Protein AF-A0A1I4AVE4-F1 (afdb_monomer_lite)

pLDDT: mean 78.37, std 16.51, range [43.34, 95.31]

Organism: Halobacillus dabanensis (NCBI:txid240302)

Sequence (91 aa):
MGVGYAMILPYHFDRERVSMKKLNCFRCKHFRTTWNPAFPRACNAYGFKTKEMPSALVLKSTGTECLQFAEKNHEKPKKRTVTPNNIDYRL

Foldseek 3Di:
DDDDPPPDPVDPPVPDDQDPDDDDCVQFPQWDQDPDPQFRIDGNVVGDTHPDDPQVVCCVVVVGGDPNGDGDPPPPPPPPPPDPPDPDPDD

Secondary structure (DSSP, 8-state):
------------------------GGGBSSEEE-S-TT--EEETTTTEEESS-HHHHHHHHHSS--TT--B--------------------

Radius of gyration: 25.99 Å; chains: 1; bounding box: 64×87×45 Å

Structure (mmCIF, N/CA/C/O backbone):
data_AF-A0A1I4AVE4-F1
#
_entry.id   AF-A0A1I4AVE4-F1
#
loop_
_atom_site.group_PDB
_atom_site.id
_atom_site.type_symbol
_atom_site.label_atom_id
_atom_site.label_alt_id
_atom_site.label_comp_id
_atom_site.label_asym_id
_atom_site.label_entity_id
_atom_site.label_seq_id
_atom_site.pdbx_PDB_ins_code
_atom_site.Cartn_x
_atom_site.Cartn_y
_atom_site.Cartn_z
_atom_site.occupancy
_atom_site.B_iso_or_equiv
_atom_site.auth_seq_id
_atom_site.auth_comp_id
_atom_site.auth_asym_id
_atom_site.auth_atom_id
_atom_site.pdbx_PDB_model_num
ATOM 1 N N . MET A 1 1 ? -43.210 35.487 8.086 1.00 45.75 1 MET A N 1
ATOM 2 C CA . MET A 1 1 ? -43.055 35.225 6.637 1.00 45.75 1 MET A CA 1
ATOM 3 C C . MET A 1 1 ? -41.555 35.257 6.346 1.00 45.75 1 MET A C 1
ATOM 5 O O . MET A 1 1 ? -40.958 36.283 6.619 1.00 45.75 1 MET A O 1
ATOM 9 N N . GLY A 1 2 ? -40.869 34.117 6.192 1.00 50.94 2 GLY A N 1
ATOM 10 C CA . GLY A 1 2 ? -40.590 33.477 4.891 1.00 50.94 2 GLY A CA 1
ATOM 11 C C . GLY A 1 2 ? -39.497 34.265 4.150 1.00 50.94 2 GLY A C 1
ATOM 12 O O . GLY A 1 2 ? -39.709 35.434 3.882 1.00 50.94 2 GLY A O 1
ATOM 13 N N . VAL A 1 3 ? -38.308 33.773 3.810 1.00 46.59 3 VAL A N 1
ATOM 14 C CA . VAL A 1 3 ? -37.735 32.429 3.640 1.00 46.59 3 VAL A CA 1
ATOM 15 C C . VAL A 1 3 ? -36.213 32.591 3.872 1.00 46.59 3 VAL A C 1
ATOM 17 O O . VAL A 1 3 ? -35.631 33.591 3.478 1.00 46.59 3 VAL A O 1
ATOM 20 N N . GLY A 1 4 ? -35.507 31.738 4.610 1.00 53.94 4 GLY A N 1
ATOM 21 C CA . GLY A 1 4 ? -35.350 30.327 4.283 1.00 53.94 4 GLY A CA 1
ATOM 22 C C . GLY A 1 4 ? -34.323 30.086 3.166 1.00 53.94 4 GLY A C 1
ATOM 23 O O . GLY A 1 4 ? -34.489 29.129 2.423 1.00 53.94 4 GLY A O 1
ATOM 24 N N . TYR A 1 5 ? -33.296 30.932 2.998 1.00 57.78 5 TYR A N 1
ATOM 25 C CA . TYR A 1 5 ? -32.203 30.675 2.046 1.00 57.78 5 TYR A CA 1
ATOM 26 C C . TYR A 1 5 ? -31.217 29.635 2.611 1.00 57.78 5 TYR A C 1
ATOM 28 O O . TYR A 1 5 ? -30.073 29.924 2.952 1.00 57.78 5 TYR A O 1
ATOM 36 N N . ALA A 1 6 ? -31.688 28.393 2.723 1.00 56.47 6 ALA A N 1
ATOM 37 C CA . ALA A 1 6 ? -30.834 27.221 2.826 1.00 56.47 6 ALA A CA 1
ATOM 38 C C . ALA A 1 6 ? -30.204 26.976 1.446 1.00 56.47 6 ALA A C 1
ATOM 40 O O . ALA A 1 6 ? -30.705 26.188 0.644 1.00 56.47 6 ALA A O 1
ATOM 41 N N . MET A 1 7 ? -29.123 27.696 1.136 1.00 50.91 7 MET A N 1
ATOM 42 C CA . MET A 1 7 ? -28.263 27.348 0.007 1.00 50.91 7 MET A CA 1
ATOM 43 C C . MET A 1 7 ? -27.520 26.058 0.346 1.00 50.91 7 MET A C 1
ATOM 45 O O . MET A 1 7 ? -26.487 26.052 1.005 1.00 50.91 7 MET A O 1
ATOM 49 N N . ILE A 1 8 ? -28.151 24.962 -0.064 1.00 54.50 8 ILE A N 1
ATOM 50 C CA . ILE A 1 8 ? -27.576 23.748 -0.641 1.00 54.50 8 ILE A CA 1
ATOM 51 C C . ILE A 1 8 ? -26.045 23.850 -0.777 1.00 54.50 8 ILE A C 1
ATOM 53 O O . ILE A 1 8 ? -25.527 24.372 -1.762 1.00 54.50 8 ILE A O 1
ATOM 57 N N . LEU A 1 9 ? -25.319 23.322 0.209 1.00 43.34 9 LEU A N 1
ATOM 58 C CA . LEU A 1 9 ? -23.946 22.867 0.014 1.00 43.34 9 LEU A CA 1
ATOM 59 C C . LEU A 1 9 ? -24.033 21.390 -0.399 1.00 43.34 9 LEU A C 1
ATOM 61 O O . LEU A 1 9 ? -24.323 20.555 0.456 1.00 43.34 9 LEU A O 1
ATOM 65 N N . PRO A 1 10 ? -23.786 21.024 -1.672 1.00 53.47 10 PRO A N 1
ATOM 66 C CA . PRO A 1 10 ? -23.785 19.623 -2.102 1.00 53.47 10 PRO A CA 1
ATOM 67 C C . PRO A 1 10 ? -22.541 18.841 -1.644 1.00 53.47 10 PRO A C 1
ATOM 69 O O . PRO A 1 10 ? -22.320 17.723 -2.092 1.00 53.47 10 PRO A O 1
ATOM 72 N N . TYR A 1 11 ? -21.721 19.394 -0.750 1.00 53.41 11 TYR A N 1
ATOM 73 C CA . TYR A 1 11 ? -20.511 18.744 -0.260 1.00 53.41 11 TYR A CA 1
ATOM 74 C C . TYR A 1 11 ? -20.560 18.628 1.259 1.00 53.41 11 TYR A C 1
ATOM 76 O O . TYR A 1 11 ? -19.912 19.381 1.985 1.00 53.41 11 TYR A O 1
ATOM 84 N N . HIS A 1 12 ? -21.305 17.631 1.740 1.00 54.12 12 HIS A N 1
ATOM 85 C CA . HIS A 1 12 ? -21.009 17.008 3.027 1.00 54.12 12 HIS A CA 1
ATOM 86 C C . HIS A 1 12 ? -19.695 16.231 2.851 1.00 54.12 12 HIS A C 1
ATOM 88 O O . HIS A 1 12 ? -19.665 15.028 2.614 1.00 54.12 12 HIS A O 1
ATOM 94 N N . PHE A 1 13 ? -18.589 16.972 2.807 1.00 45.38 13 PHE A N 1
ATOM 95 C CA . PHE A 1 13 ? -17.247 16.419 2.768 1.00 45.38 13 PHE A CA 1
ATOM 96 C C . PHE A 1 13 ? -16.917 16.039 4.207 1.00 45.38 13 PHE A C 1
ATOM 98 O O . PHE A 1 13 ? -16.414 16.870 4.966 1.00 45.38 13 PHE A O 1
ATOM 105 N N . ASP A 1 14 ? -17.300 14.818 4.593 1.00 52.06 14 ASP A N 1
ATOM 106 C CA . ASP A 1 14 ? -16.915 14.185 5.851 1.00 52.06 14 ASP A CA 1
ATOM 107 C C . ASP A 1 14 ? -15.394 14.269 5.983 1.00 52.06 14 ASP A C 1
ATOM 109 O O . ASP A 1 14 ? -14.620 13.498 5.413 1.00 52.06 14 ASP A O 1
ATOM 113 N N . ARG A 1 15 ? -14.952 15.315 6.687 1.00 59.66 15 ARG A N 1
ATOM 114 C CA . ARG A 1 15 ? -13.553 15.603 6.981 1.00 59.66 15 ARG A CA 1
ATOM 115 C C . ARG A 1 15 ? -13.147 14.693 8.123 1.00 59.66 15 ARG A C 1
ATOM 117 O O . ARG A 1 15 ? -12.912 15.117 9.255 1.00 59.66 15 ARG A O 1
ATOM 124 N N . GLU A 1 16 ? -13.115 13.413 7.802 1.00 58.31 16 GLU A N 1
ATOM 125 C CA . GLU A 1 16 ? -12.749 12.368 8.722 1.00 58.31 16 GLU A CA 1
ATOM 126 C C . GLU A 1 16 ? -11.245 12.456 8.968 1.00 58.31 16 GLU A C 1
ATOM 128 O O . GLU A 1 16 ? -10.415 12.573 8.064 1.00 58.31 16 GLU A O 1
ATOM 133 N N . ARG A 1 17 ? -10.919 12.533 10.252 1.00 60.56 17 ARG A N 1
ATOM 134 C CA . ARG A 1 17 ? -9.614 12.850 10.820 1.00 60.56 17 ARG A CA 1
ATOM 135 C C . ARG A 1 17 ? -8.554 11.859 10.306 1.00 60.56 17 ARG A C 1
ATOM 137 O O . ARG A 1 17 ? -8.362 10.806 10.908 1.00 60.56 17 ARG A O 1
ATOM 144 N N . VAL A 1 18 ? -7.855 12.202 9.217 1.00 56.31 18 VAL A N 1
ATOM 145 C CA . VAL A 1 18 ? -6.712 11.435 8.688 1.00 56.31 18 VAL A CA 1
ATOM 146 C C . VAL A 1 18 ? -5.647 11.383 9.781 1.00 56.31 18 VAL A C 1
ATOM 148 O O . VAL A 1 18 ? -4.992 12.378 10.093 1.00 56.31 18 VAL A O 1
ATOM 151 N N . SER A 1 19 ? -5.539 10.227 10.435 1.00 58.44 19 SER A N 1
ATOM 152 C CA . SER 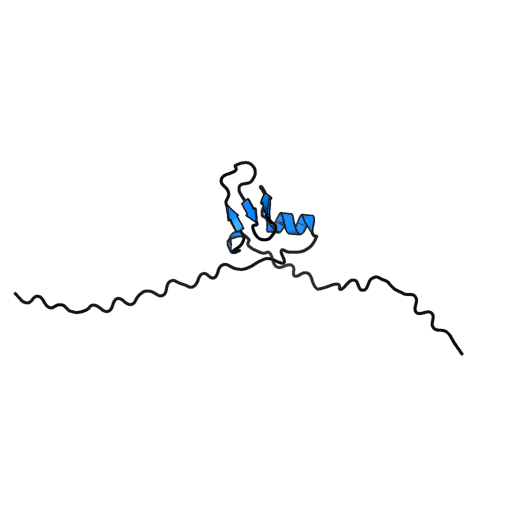A 1 19 ? -4.472 9.936 11.386 1.00 58.44 19 SER A CA 1
ATOM 153 C C . SER A 1 19 ? -3.137 10.150 10.668 1.00 58.44 19 SER A C 1
ATOM 155 O O . SER A 1 19 ? -2.998 9.738 9.527 1.00 58.44 19 SER A O 1
ATOM 157 N N . MET A 1 20 ? -2.178 10.841 11.287 1.00 59.50 20 MET A N 1
ATOM 158 C CA . MET A 1 20 ? -0.799 10.936 10.788 1.00 59.50 20 MET A CA 1
ATOM 159 C C . MET A 1 20 ? 0.050 9.867 11.476 1.00 59.50 20 MET A C 1
ATOM 161 O O . MET A 1 20 ? 0.996 10.176 12.207 1.00 59.50 20 MET A O 1
ATOM 165 N N . LYS A 1 21 ? -0.338 8.597 11.352 1.00 67.75 21 LYS A N 1
ATOM 166 C CA . LYS A 1 21 ? 0.325 7.503 12.050 1.00 67.75 21 LYS A CA 1
ATOM 167 C C . LYS A 1 21 ? 1.168 6.713 11.065 1.00 67.75 21 LYS A C 1
ATOM 169 O O . LYS A 1 21 ? 0.717 5.731 10.498 1.00 67.75 21 LYS A O 1
ATOM 174 N N . LYS A 1 22 ? 2.448 7.079 10.955 1.00 74.50 22 LYS A N 1
ATOM 175 C CA . LYS A 1 22 ? 3.434 6.436 10.069 1.00 74.50 22 LYS A CA 1
ATOM 176 C C . LYS A 1 22 ? 3.348 4.896 10.109 1.00 74.50 22 LYS A C 1
ATOM 178 O O . LYS A 1 22 ? 3.856 4.249 11.026 1.00 74.50 22 LYS A O 1
ATOM 183 N N . LEU A 1 23 ? 2.712 4.311 9.092 1.00 86.00 23 LEU A N 1
ATOM 184 C CA . LEU A 1 23 ? 2.470 2.870 8.992 1.00 86.00 23 LEU A CA 1
ATOM 185 C C . LEU A 1 23 ? 3.697 2.127 8.447 1.00 86.00 23 LEU A C 1
ATOM 187 O O . LEU A 1 23 ? 4.283 2.500 7.428 1.00 86.00 23 LEU A O 1
AT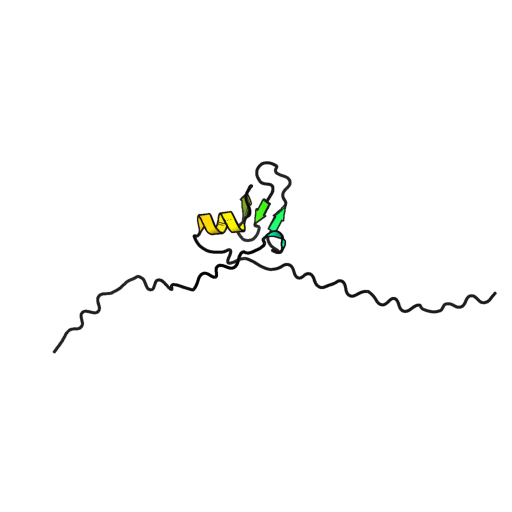OM 191 N N . ASN A 1 24 ? 4.043 1.006 9.082 1.00 89.75 24 ASN A N 1
ATOM 192 C CA . ASN A 1 24 ? 5.166 0.159 8.680 1.00 89.75 24 ASN A CA 1
ATOM 193 C C . ASN A 1 24 ? 4.699 -0.975 7.758 1.00 89.75 24 ASN A C 1
ATOM 195 O O . ASN A 1 24 ? 4.299 -2.031 8.248 1.00 89.75 24 ASN A O 1
ATOM 199 N N . CYS A 1 25 ? 4.796 -0.825 6.427 1.00 90.56 25 CYS A N 1
ATOM 200 C CA . CYS A 1 25 ? 4.336 -1.880 5.503 1.00 90.56 25 CYS A CA 1
ATOM 201 C C . CYS A 1 25 ? 5.028 -3.233 5.716 1.00 90.56 25 CYS A C 1
ATOM 203 O O . CYS A 1 25 ? 4.426 -4.257 5.425 1.00 90.56 25 CYS A O 1
ATOM 205 N N . PHE A 1 26 ? 6.238 -3.275 6.281 1.00 90.44 26 PHE A N 1
ATOM 206 C CA . PHE A 1 26 ? 6.909 -4.536 6.620 1.00 90.44 26 PHE A CA 1
ATOM 207 C C . PHE A 1 26 ? 6.132 -5.391 7.623 1.00 90.44 26 PHE A C 1
ATOM 209 O O . PHE A 1 26 ? 6.264 -6.614 7.606 1.00 90.44 26 PHE A O 1
ATOM 216 N N . ARG A 1 27 ? 5.304 -4.769 8.469 1.00 90.88 27 ARG A N 1
ATOM 217 C CA . ARG A 1 27 ? 4.403 -5.450 9.406 1.00 90.88 27 ARG A CA 1
ATOM 218 C C . ARG A 1 27 ? 3.026 -5.709 8.801 1.00 90.88 27 ARG A C 1
ATOM 220 O O . ARG A 1 27 ? 2.222 -6.358 9.446 1.00 90.88 27 ARG A O 1
ATOM 227 N N . CYS A 1 28 ? 2.747 -5.264 7.578 1.00 92.62 28 CYS A N 1
ATOM 228 C CA . CYS A 1 28 ? 1.461 -5.491 6.927 1.00 92.62 28 CYS A CA 1
ATOM 229 C C . CYS A 1 28 ? 1.353 -6.923 6.372 1.00 92.62 28 CYS A C 1
ATOM 231 O O . CYS A 1 28 ? 2.321 -7.457 5.825 1.00 92.62 28 CYS A O 1
ATOM 233 N N . LYS A 1 29 ? 0.168 -7.533 6.471 1.00 93.00 29 LYS A N 1
ATOM 234 C CA . LYS A 1 29 ? -0.177 -8.841 5.888 1.00 93.00 29 LYS A CA 1
ATOM 235 C C . LYS A 1 29 ? -0.208 -8.807 4.359 1.00 93.00 29 LYS A C 1
ATOM 237 O O . LYS A 1 29 ? 0.124 -9.795 3.715 1.00 93.00 29 LYS A O 1
ATOM 242 N N . HIS A 1 30 ? -0.574 -7.667 3.774 1.00 94.31 30 HIS A N 1
ATOM 243 C CA . HIS A 1 30 ? -0.704 -7.504 2.322 1.00 94.31 30 HIS A CA 1
ATOM 244 C C . HIS A 1 30 ? 0.607 -7.142 1.619 1.00 94.31 30 HIS A C 1
ATOM 246 O O . HIS A 1 30 ? 0.666 -7.145 0.388 1.00 94.31 30 HIS A O 1
ATOM 252 N N . PHE A 1 31 ? 1.653 -6.816 2.379 1.00 94.81 31 PHE A N 1
ATOM 253 C CA . PHE A 1 31 ? 2.961 -6.502 1.825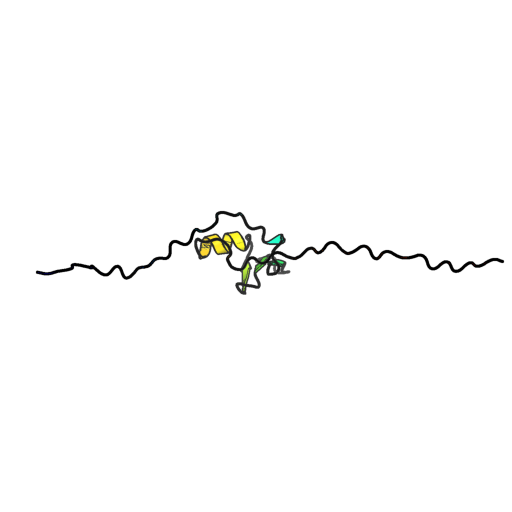 1.00 94.81 31 PHE A CA 1
ATOM 254 C C . PHE A 1 31 ? 3.651 -7.774 1.337 1.00 94.81 31 PHE A C 1
ATOM 256 O O . PHE A 1 31 ? 3.811 -8.735 2.092 1.00 94.81 31 PHE A O 1
ATOM 263 N N . ARG A 1 32 ? 4.093 -7.761 0.079 1.00 94.06 32 ARG A N 1
ATOM 264 C CA . ARG A 1 32 ? 4.877 -8.842 -0.518 1.00 94.06 32 ARG A CA 1
ATOM 265 C C . ARG A 1 32 ? 6.130 -8.277 -1.170 1.00 94.06 32 ARG A C 1
ATOM 267 O O . ARG A 1 32 ? 6.073 -7.268 -1.870 1.00 94.06 32 ARG A O 1
ATOM 274 N N . THR A 1 33 ? 7.251 -8.954 -0.963 1.00 94.00 33 THR A N 1
ATOM 275 C CA . THR A 1 33 ? 8.465 -8.731 -1.751 1.00 94.00 33 THR A CA 1
ATOM 276 C C . THR A 1 33 ? 8.321 -9.487 -3.066 1.00 94.00 33 THR A C 1
ATOM 278 O O . THR A 1 33 ? 7.818 -10.610 -3.074 1.00 94.00 33 THR A O 1
ATOM 281 N N . THR A 1 34 ? 8.718 -8.873 -4.175 1.00 94.44 34 THR A N 1
ATOM 282 C CA . THR A 1 34 ? 8.705 -9.517 -5.492 1.00 94.44 34 THR A CA 1
ATOM 283 C C . THR A 1 34 ? 10.117 -9.676 -6.032 1.00 94.44 34 THR A C 1
ATOM 285 O O . THR A 1 34 ? 11.042 -8.990 -5.604 1.00 94.44 34 THR A O 1
ATOM 288 N N . TRP A 1 35 ? 10.265 -10.577 -6.997 1.00 93.44 35 TRP A N 1
ATOM 289 C CA . TRP A 1 35 ? 11.536 -10.877 -7.658 1.00 93.44 35 TRP A CA 1
ATOM 290 C C . TRP A 1 35 ? 11.862 -9.899 -8.796 1.00 93.44 35 TRP A C 1
ATOM 292 O O . TRP A 1 35 ? 12.938 -9.975 -9.376 1.00 93.44 35 TRP A O 1
ATOM 302 N N . ASN A 1 36 ? 10.937 -8.998 -9.152 1.00 94.00 36 ASN A N 1
ATOM 303 C CA . ASN A 1 36 ? 11.152 -8.046 -10.237 1.00 94.00 36 ASN A CA 1
ATOM 304 C C . ASN A 1 36 ? 12.068 -6.905 -9.750 1.00 94.00 36 ASN A C 1
ATOM 306 O O . ASN A 1 36 ? 11.657 -6.161 -8.854 1.00 94.00 36 ASN A O 1
ATOM 310 N N . PRO A 1 37 ? 13.256 -6.704 -10.351 1.00 93.19 37 PRO A N 1
ATOM 311 C CA . PRO A 1 37 ? 14.200 -5.676 -9.912 1.00 93.19 37 PRO A CA 1
ATOM 312 C C . PRO A 1 37 ? 13.660 -4.248 -10.074 1.00 93.19 37 PRO A C 1
ATOM 314 O O . PRO A 1 37 ? 14.016 -3.366 -9.294 1.00 93.19 37 PRO A O 1
ATOM 317 N N . ALA A 1 38 ? 12.769 -4.009 -11.041 1.00 94.81 38 ALA A N 1
ATOM 318 C CA . ALA A 1 38 ? 12.123 -2.711 -11.214 1.00 94.81 38 ALA A CA 1
ATOM 319 C C . ALA A 1 38 ? 11.092 -2.428 -10.107 1.00 94.81 38 ALA A C 1
ATOM 321 O O . ALA A 1 38 ? 10.929 -1.282 -9.687 1.00 94.81 38 ALA A O 1
ATOM 322 N N . PHE A 1 39 ? 10.427 -3.473 -9.600 1.00 95.19 39 PHE A N 1
ATOM 323 C CA . PHE A 1 39 ? 9.345 -3.362 -8.618 1.00 95.19 39 PHE A CA 1
ATOM 324 C C . PHE A 1 39 ? 9.489 -4.385 -7.479 1.00 95.19 39 PHE A C 1
ATOM 326 O O . PHE A 1 39 ? 8.670 -5.301 -7.353 1.00 95.19 39 PHE A O 1
ATOM 333 N N . PRO A 1 40 ? 10.503 -4.239 -6.610 1.00 95.00 40 PRO A N 1
ATOM 334 C CA . PRO A 1 40 ? 10.790 -5.209 -5.553 1.00 95.00 40 PRO A CA 1
ATOM 335 C C . PRO A 1 40 ? 9.700 -5.285 -4.475 1.00 95.00 40 PRO A C 1
ATOM 337 O O . PRO A 1 40 ? 9.687 -6.219 -3.676 1.00 95.00 40 PRO A O 1
ATOM 340 N N . ARG A 1 41 ? 8.781 -4.314 -4.416 1.00 95.31 41 ARG A N 1
ATOM 341 C CA . ARG A 1 41 ? 7.739 -4.221 -3.387 1.00 95.31 41 ARG A CA 1
ATOM 342 C C . ARG A 1 41 ? 6.367 -4.283 -4.037 1.00 95.31 41 ARG A C 1
ATOM 344 O O . ARG A 1 41 ? 6.131 -3.655 -5.061 1.00 95.31 41 ARG A O 1
ATOM 351 N N . ALA A 1 42 ? 5.440 -5.006 -3.428 1.00 95.25 42 ALA A N 1
ATOM 352 C CA . ALA A 1 42 ? 4.063 -5.087 -3.887 1.00 95.25 42 ALA A CA 1
ATOM 353 C C . ALA A 1 42 ? 3.079 -4.980 -2.727 1.00 95.25 42 ALA A C 1
ATOM 355 O O . ALA A 1 42 ? 3.341 -5.454 -1.617 1.00 95.25 42 ALA A O 1
ATOM 356 N N . CYS A 1 43 ? 1.929 -4.374 -3.007 1.00 95.00 43 CYS A N 1
ATOM 357 C CA . CYS A 1 43 ? 0.789 -4.358 -2.107 1.00 95.00 43 CYS A CA 1
ATOM 358 C C . CYS A 1 43 ? -0.334 -5.193 -2.710 1.00 95.00 43 CYS A C 1
ATOM 360 O O . CYS A 1 43 ? -0.897 -4.832 -3.737 1.00 95.00 43 CYS A O 1
ATOM 362 N N . ASN A 1 44 ? -0.668 -6.308 -2.064 1.00 94.44 44 ASN A N 1
ATOM 363 C CA . ASN A 1 44 ? -1.724 -7.195 -2.540 1.00 94.44 44 ASN A CA 1
ATOM 364 C C . ASN A 1 44 ? -3.126 -6.579 -2.372 1.00 94.44 44 ASN A C 1
ATOM 366 O O . ASN A 1 44 ? -3.959 -6.779 -3.242 1.00 94.44 44 ASN A O 1
ATOM 370 N N . ALA A 1 45 ? -3.357 -5.774 -1.326 1.00 93.81 45 ALA A N 1
ATOM 371 C CA . ALA A 1 45 ? -4.663 -5.155 -1.068 1.00 93.81 45 ALA A CA 1
ATOM 372 C C . ALA A 1 45 ? -5.096 -4.175 -2.169 1.00 93.81 45 ALA A C 1
ATOM 374 O O . ALA A 1 45 ? -6.267 -4.121 -2.517 1.00 93.81 45 ALA A O 1
ATOM 375 N N . TYR A 1 46 ? -4.143 -3.419 -2.721 1.00 92.25 46 TYR A N 1
ATOM 376 C CA . TYR A 1 46 ? -4.391 -2.480 -3.820 1.00 92.25 46 TYR A CA 1
ATOM 377 C C . TYR A 1 46 ? -3.989 -3.034 -5.196 1.00 92.25 46 TYR A C 1
ATOM 379 O O . TYR A 1 46 ? -4.232 -2.390 -6.209 1.00 92.25 46 TYR A O 1
ATOM 387 N N . GLY A 1 47 ? -3.334 -4.196 -5.253 1.00 93.50 47 GLY A N 1
ATOM 388 C CA . GLY A 1 47 ? -2.987 -4.869 -6.507 1.00 93.50 47 GLY A CA 1
ATOM 389 C C . GLY A 1 47 ? -1.814 -4.277 -7.301 1.00 93.50 47 GLY A C 1
ATOM 390 O O . GLY A 1 47 ? -1.620 -4.671 -8.448 1.00 93.50 47 GLY A O 1
ATOM 391 N N . PHE A 1 48 ? -1.001 -3.380 -6.732 1.00 94.00 48 PHE A N 1
ATOM 392 C CA . PHE A 1 48 ? 0.121 -2.752 -7.449 1.00 94.00 48 PHE A CA 1
ATOM 393 C C . PHE A 1 48 ? 1.504 -3.218 -6.969 1.00 94.00 48 PHE A C 1
ATOM 395 O O . PHE A 1 48 ? 1.687 -3.717 -5.852 1.00 94.00 48 PHE A O 1
ATOM 402 N N . LYS A 1 49 ? 2.510 -2.997 -7.823 1.00 95.00 49 LYS A N 1
ATOM 403 C CA . LYS A 1 49 ? 3.938 -3.181 -7.528 1.00 95.00 49 LYS A CA 1
ATOM 404 C C . LYS A 1 49 ? 4.657 -1.841 -7.668 1.00 95.00 49 LYS A C 1
ATOM 406 O O . LYS A 1 49 ? 4.289 -1.031 -8.508 1.00 95.00 49 LYS A O 1
ATOM 411 N N . THR A 1 50 ? 5.653 -1.587 -6.831 1.00 95.12 50 THR A N 1
ATOM 412 C CA . THR A 1 50 ? 6.360 -0.309 -6.770 1.00 95.12 50 THR A CA 1
ATOM 413 C C . THR A 1 50 ? 7.814 -0.486 -6.317 1.00 95.12 50 THR A C 1
ATOM 415 O O . THR A 1 50 ? 8.191 -1.503 -5.725 1.00 95.12 50 THR A O 1
ATOM 418 N N . LYS A 1 51 ? 8.651 0.510 -6.621 1.00 94.50 51 LYS A N 1
ATOM 419 C CA . LYS A 1 51 ? 10.020 0.621 -6.106 1.00 94.50 51 LYS A CA 1
ATOM 420 C C . LYS A 1 51 ? 10.047 1.275 -4.729 1.00 94.50 51 LYS A C 1
ATOM 422 O O . LYS A 1 51 ? 10.841 0.880 -3.877 1.00 94.50 51 LYS A O 1
ATOM 427 N N . GLU A 1 52 ? 9.183 2.255 -4.493 1.00 92.50 52 GLU A N 1
ATOM 428 C CA . GLU A 1 52 ? 9.076 2.952 -3.210 1.00 92.50 52 GLU A CA 1
ATOM 429 C C . GLU A 1 52 ? 8.255 2.156 -2.186 1.00 92.50 52 GLU A C 1
ATOM 431 O O . GLU A 1 52 ? 7.831 1.026 -2.432 1.00 92.50 52 GLU A O 1
ATOM 436 N N . MET A 1 53 ? 8.090 2.696 -0.980 1.00 92.12 53 MET A N 1
ATOM 437 C CA . MET A 1 53 ? 7.260 2.039 0.026 1.00 92.12 53 MET A CA 1
ATOM 438 C C . MET A 1 53 ? 5.782 2.134 -0.368 1.00 92.12 53 MET A C 1
ATOM 440 O O . MET A 1 53 ? 5.318 3.234 -0.665 1.00 92.12 53 MET A O 1
ATOM 444 N N . PRO A 1 54 ? 5.006 1.033 -0.317 1.00 92.69 54 PRO A N 1
ATOM 445 C CA . PRO A 1 54 ? 3.606 1.071 -0.731 1.00 92.69 54 PRO A CA 1
ATOM 446 C C . PRO A 1 54 ? 2.751 2.081 0.040 1.00 92.69 54 PRO A C 1
ATOM 448 O O . PRO A 1 54 ? 1.875 2.689 -0.558 1.00 92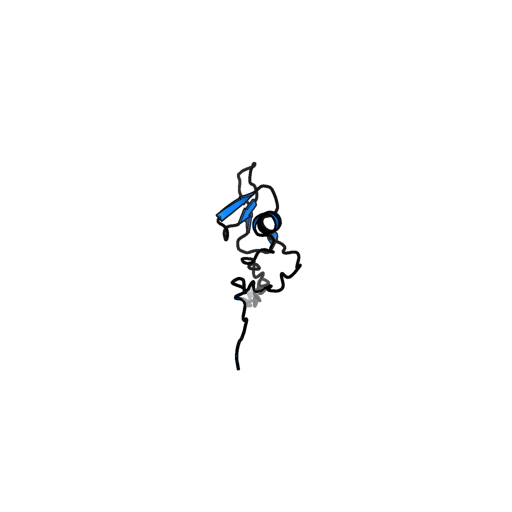.69 54 PRO A O 1
ATOM 451 N N . SER A 1 55 ? 3.013 2.309 1.334 1.00 91.62 55 SER A N 1
ATOM 452 C CA . SER A 1 55 ? 2.314 3.343 2.115 1.00 91.62 55 SER A CA 1
ATOM 453 C C . SER A 1 55 ? 2.597 4.755 1.614 1.00 91.62 55 SER A C 1
ATOM 455 O O . SER A 1 55 ? 1.693 5.582 1.625 1.00 91.62 55 SER A O 1
ATOM 457 N N . ALA A 1 56 ? 3.824 5.025 1.160 1.00 91.25 56 ALA A N 1
ATOM 458 C CA . ALA A 1 56 ? 4.205 6.324 0.621 1.00 91.25 56 ALA A CA 1
ATOM 459 C C . ALA A 1 56 ? 3.520 6.584 -0.726 1.00 91.25 56 ALA A C 1
ATOM 461 O O . ALA A 1 56 ? 2.985 7.668 -0.933 1.00 91.25 56 ALA A O 1
ATOM 462 N N . LEU A 1 57 ? 3.467 5.573 -1.602 1.00 92.62 57 LEU A N 1
ATOM 463 C CA . LEU A 1 57 ? 2.749 5.682 -2.872 1.00 92.62 57 LEU A CA 1
ATOM 464 C C . LEU A 1 57 ? 1.243 5.875 -2.654 1.00 92.62 57 LEU A C 1
ATOM 466 O O . LEU A 1 57 ? 0.657 6.742 -3.288 1.00 92.62 57 LEU A O 1
ATOM 470 N N . VAL A 1 58 ? 0.626 5.126 -1.729 1.00 91.38 58 VAL A N 1
ATOM 471 C CA . VAL A 1 58 ? -0.796 5.313 -1.383 1.00 91.38 58 VAL A CA 1
ATOM 472 C C . VAL A 1 58 ? -1.037 6.735 -0.889 1.00 91.38 58 VAL A C 1
ATOM 474 O O . VAL A 1 58 ? -1.883 7.413 -1.453 1.00 91.38 58 VAL A O 1
ATOM 477 N N . LEU A 1 59 ? -0.225 7.231 0.050 1.00 90.50 59 LEU A N 1
ATOM 478 C CA . LEU A 1 59 ? -0.325 8.608 0.541 1.00 90.50 59 LEU A CA 1
ATOM 479 C C . LEU A 1 59 ? -0.185 9.643 -0.580 1.00 90.50 59 LEU A C 1
ATOM 481 O O . LEU A 1 59 ? -0.927 10.619 -0.614 1.00 90.50 59 LEU A O 1
ATOM 485 N N . LYS A 1 60 ? 0.737 9.420 -1.519 1.00 90.56 60 LYS A N 1
ATOM 486 C CA . LYS A 1 60 ? 0.946 10.301 -2.671 1.00 90.56 60 LYS A CA 1
ATOM 487 C C . LYS A 1 60 ? -0.227 10.270 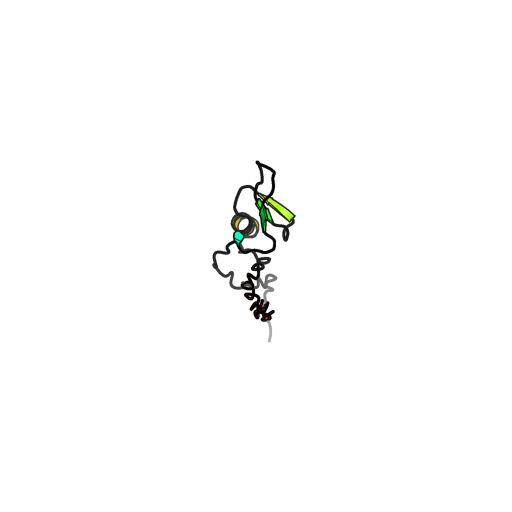-3.656 1.00 90.56 60 LYS A C 1
ATOM 489 O O . LYS A 1 60 ? -0.538 11.297 -4.248 1.00 90.56 60 LYS A O 1
ATOM 494 N N . SER A 1 61 ? -0.852 9.111 -3.851 1.00 91.94 61 SER A N 1
ATOM 495 C CA . SER A 1 61 ? -1.939 8.924 -4.816 1.00 91.94 61 SER A CA 1
ATOM 496 C C . SER A 1 61 ? -3.315 9.295 -4.265 1.00 91.94 61 SER A C 1
ATOM 498 O O . SER A 1 61 ? -4.119 9.850 -5.004 1.00 91.94 61 SER A O 1
ATOM 500 N N . THR A 1 62 ? -3.606 8.989 -2.998 1.00 88.69 62 THR A N 1
ATOM 501 C CA . THR A 1 62 ? -4.921 9.233 -2.377 1.00 88.69 62 THR A CA 1
ATOM 502 C C . THR A 1 62 ? -4.946 10.483 -1.505 1.00 88.69 62 THR A C 1
ATOM 504 O O . THR A 1 62 ? -6.023 10.946 -1.144 1.00 88.69 62 THR A O 1
ATOM 507 N N . GLY A 1 63 ? -3.782 11.019 -1.128 1.00 88.25 63 GLY A N 1
ATOM 508 C CA . GLY A 1 63 ? -3.672 12.103 -0.149 1.00 88.25 63 GLY A CA 1
ATOM 509 C C . GLY A 1 63 ? -3.919 11.658 1.297 1.00 88.25 63 GLY A C 1
ATOM 510 O O . GLY A 1 63 ? -3.929 12.492 2.200 1.00 88.25 63 GLY A O 1
ATOM 511 N N . THR A 1 64 ? -4.116 10.358 1.536 1.00 87.00 64 THR A N 1
ATOM 512 C CA . THR A 1 64 ? -4.474 9.782 2.841 1.00 87.00 64 THR A CA 1
ATOM 513 C C . THR A 1 64 ? -3.611 8.568 3.179 1.00 87.00 64 THR A C 1
ATOM 515 O O . THR A 1 64 ? -3.021 7.936 2.304 1.00 87.00 64 THR A O 1
ATOM 518 N N . GLU A 1 65 ? -3.495 8.224 4.464 1.00 88.56 65 GLU A N 1
ATOM 519 C CA . GLU A 1 65 ? -2.758 7.022 4.868 1.00 88.56 65 GLU A CA 1
ATOM 520 C C . GLU A 1 65 ? -3.415 5.727 4.352 1.00 88.56 65 GLU A C 1
ATOM 522 O O . GLU A 1 65 ? -4.576 5.688 3.948 1.00 88.56 65 GLU A O 1
ATOM 527 N N . CYS A 1 66 ? -2.655 4.629 4.373 1.00 90.25 66 CYS A N 1
ATOM 528 C CA . CYS A 1 66 ? -3.126 3.324 3.912 1.00 90.25 66 CYS A CA 1
ATOM 529 C C . CYS A 1 66 ? -4.278 2.793 4.784 1.00 90.25 66 CYS A C 1
ATOM 531 O O . CYS A 1 66 ? -4.050 2.299 5.887 1.00 90.25 66 CYS A O 1
ATOM 533 N N . LEU A 1 67 ? -5.500 2.830 4.246 1.00 88.75 67 LEU A N 1
ATOM 534 C CA . LEU A 1 67 ? -6.721 2.336 4.901 1.00 88.75 67 LEU A CA 1
ATOM 535 C C . LEU A 1 67 ? -6.779 0.801 4.986 1.00 88.75 67 LEU A C 1
ATOM 537 O O . LEU A 1 67 ? -7.418 0.252 5.874 1.00 88.75 67 LEU A O 1
ATOM 541 N N . GLN A 1 68 ? -6.081 0.102 4.086 1.00 89.88 68 GLN A N 1
ATOM 542 C CA . GLN A 1 68 ? -6.018 -1.366 4.037 1.00 89.88 68 GLN A CA 1
ATOM 543 C C . GLN A 1 68 ? -4.839 -1.950 4.839 1.00 89.88 68 GLN A C 1
ATOM 545 O O . GLN A 1 68 ? -4.336 -3.042 4.555 1.00 89.88 68 GLN A O 1
ATOM 550 N N . PHE A 1 69 ? -4.313 -1.212 5.817 1.00 91.75 69 PHE A N 1
ATOM 551 C CA . PHE A 1 69 ? -3.225 -1.713 6.646 1.00 91.75 69 PHE A CA 1
ATOM 552 C C . PHE A 1 69 ? -3.728 -2.759 7.646 1.00 91.75 69 PHE A C 1
ATOM 554 O O . PHE A 1 69 ? -4.455 -2.447 8.583 1.00 91.75 69 PHE A O 1
ATOM 561 N N . ALA A 1 70 ? -3.265 -3.998 7.485 1.00 91.19 70 ALA A N 1
ATOM 562 C CA . ALA A 1 70 ? -3.546 -5.092 8.406 1.00 91.19 70 ALA A CA 1
ATOM 563 C C . ALA A 1 70 ? -2.241 -5.621 9.001 1.00 91.19 70 ALA A C 1
ATOM 565 O O . ALA A 1 70 ? -1.402 -6.159 8.278 1.00 91.19 70 ALA A O 1
ATOM 566 N N . GLU A 1 71 ? -2.054 -5.493 10.311 1.00 91.19 71 GLU A N 1
ATOM 567 C CA . GLU A 1 71 ? -0.836 -5.958 10.974 1.00 91.19 71 GLU A CA 1
ATOM 568 C C . GLU A 1 71 ? -0.731 -7.495 10.976 1.00 91.19 71 GLU A C 1
ATOM 570 O O . GLU A 1 71 ? -1.706 -8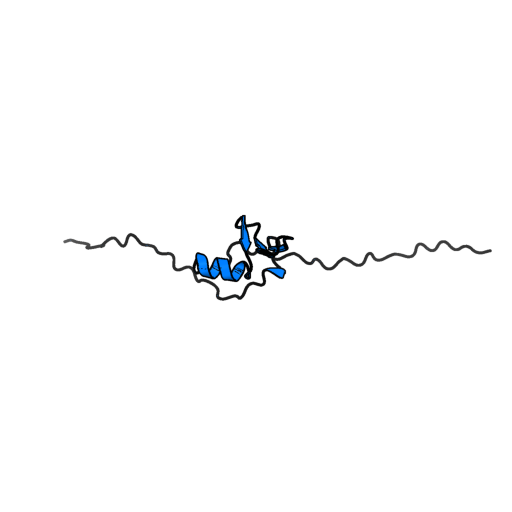.208 11.223 1.00 91.19 71 GLU A O 1
ATOM 575 N N . LYS A 1 72 ? 0.464 -8.025 10.683 1.00 87.75 72 LYS A N 1
ATOM 576 C CA . LYS A 1 72 ? 0.812 -9.444 10.805 1.00 87.75 72 LYS A CA 1
ATOM 577 C C . LYS A 1 72 ? 0.806 -9.799 12.282 1.00 87.75 72 LYS A C 1
ATOM 579 O O . LYS A 1 72 ? 1.592 -9.253 13.053 1.00 87.75 72 LYS A O 1
ATOM 584 N N . ASN A 1 73 ? -0.074 -10.720 12.663 1.00 82.56 73 ASN A N 1
ATOM 585 C CA . ASN A 1 73 ? -0.111 -11.211 14.028 1.00 82.56 73 ASN A CA 1
ATOM 586 C C . ASN A 1 73 ? 1.123 -12.094 14.235 1.00 82.56 73 ASN A C 1
ATOM 588 O O . ASN A 1 73 ? 1.171 -13.231 13.772 1.00 82.56 73 ASN A O 1
ATOM 592 N N . HIS A 1 74 ? 2.157 -11.542 14.861 1.00 69.06 74 HIS A N 1
ATOM 593 C CA . HIS A 1 74 ? 3.272 -12.327 15.363 1.00 69.06 74 HIS A CA 1
ATOM 594 C C . HIS A 1 74 ? 2.844 -12.902 16.710 1.00 69.06 74 HIS A C 1
ATOM 596 O O . HIS A 1 74 ? 3.302 -12.454 17.763 1.00 69.06 74 HIS A O 1
ATOM 602 N N . GLU A 1 75 ? 1.926 -13.869 16.686 1.00 70.12 75 GLU A N 1
ATOM 603 C CA . GLU A 1 75 ? 1.711 -14.700 17.862 1.00 70.12 75 GLU A CA 1
ATOM 604 C C . GLU A 1 75 ? 3.054 -15.351 18.176 1.00 70.12 75 GLU A C 1
ATOM 606 O O . GLU A 1 75 ? 3.630 -16.066 17.351 1.00 70.12 75 GLU A O 1
ATOM 611 N N . LYS A 1 76 ? 3.614 -15.007 19.340 1.00 65.94 76 LYS A N 1
ATOM 612 C CA . LYS A 1 76 ? 4.867 -15.598 19.807 1.00 65.94 76 LYS A CA 1
ATOM 613 C C . LYS A 1 76 ? 4.684 -17.117 19.732 1.00 65.94 76 LYS A C 1
ATOM 615 O O . LYS A 1 76 ? 3.662 -17.594 20.231 1.00 65.94 76 LYS A O 1
ATOM 620 N N . PRO A 1 77 ? 5.616 -17.880 19.131 1.00 62.81 77 PRO A N 1
ATOM 621 C CA . PRO A 1 77 ? 5.488 -19.328 19.115 1.00 62.81 77 PRO A CA 1
ATOM 622 C C . PRO A 1 77 ? 5.341 -19.784 20.568 1.00 62.81 77 PRO A C 1
ATOM 624 O O . PRO A 1 77 ? 6.240 -19.547 21.380 1.00 62.81 77 PRO A O 1
ATOM 627 N N . LYS A 1 78 ? 4.186 -20.369 20.929 1.00 67.06 78 LYS A N 1
ATOM 628 C CA . LYS A 1 78 ? 4.030 -21.024 22.231 1.00 67.06 78 LYS A CA 1
ATOM 629 C C . LYS A 1 78 ? 5.143 -22.059 22.285 1.00 67.06 78 LYS A C 1
ATOM 631 O O . LYS A 1 78 ? 5.129 -22.999 21.489 1.00 67.06 78 LYS A O 1
ATOM 636 N N . LYS A 1 79 ? 6.140 -21.855 23.153 1.00 70.00 79 LYS A N 1
ATOM 637 C CA . LYS A 1 79 ? 7.167 -22.868 23.396 1.00 70.00 79 LYS A CA 1
ATOM 638 C C . LYS A 1 79 ? 6.399 -24.138 23.733 1.00 70.00 79 LYS A C 1
ATOM 640 O O . LYS A 1 79 ? 5.641 -24.140 24.700 1.00 70.00 79 LYS A O 1
ATOM 645 N N . ARG A 1 80 ? 6.513 -25.167 22.892 1.00 67.75 80 ARG A N 1
ATOM 646 C CA . ARG A 1 80 ? 5.984 -26.484 23.235 1.00 67.75 80 ARG A CA 1
ATOM 647 C C . ARG A 1 80 ? 6.747 -26.882 24.489 1.00 67.75 80 ARG A C 1
ATOM 649 O O . ARG A 1 80 ? 7.959 -27.067 24.428 1.00 67.75 80 ARG A O 1
ATOM 656 N N . THR A 1 81 ? 6.077 -26.890 25.632 1.00 68.19 81 THR A N 1
ATOM 657 C CA . THR A 1 81 ? 6.593 -27.504 26.849 1.00 68.19 81 THR A CA 1
ATOM 658 C C . THR A 1 81 ? 6.754 -28.977 26.520 1.00 68.19 81 THR A C 1
ATOM 660 O O . THR A 1 81 ? 5.782 -29.722 26.462 1.00 68.19 81 THR A O 1
ATOM 663 N N . VAL A 1 82 ? 7.979 -29.372 26.187 1.00 67.50 82 VAL A N 1
ATOM 664 C CA . VAL A 1 82 ? 8.348 -30.779 26.103 1.00 67.50 82 VAL A CA 1
ATOM 665 C C . VAL A 1 82 ? 8.333 -31.277 27.541 1.00 67.50 82 VAL A C 1
ATOM 667 O O . VAL A 1 82 ? 9.234 -30.956 28.311 1.00 67.50 82 VAL A O 1
ATOM 670 N N . THR A 1 83 ? 7.279 -31.983 27.940 1.00 69.56 83 THR A N 1
ATOM 671 C CA . THR A 1 83 ? 7.310 -32.807 29.147 1.00 69.56 83 THR A CA 1
ATOM 672 C C . THR A 1 83 ? 8.219 -33.996 28.841 1.00 69.56 83 THR A C 1
ATOM 674 O O . THR A 1 83 ? 7.919 -34.748 27.910 1.00 69.56 83 THR A O 1
ATOM 677 N N . PRO A 1 84 ? 9.350 -34.169 29.544 1.00 71.44 84 PRO A N 1
ATOM 678 C CA . PRO A 1 84 ? 10.162 -35.360 29.366 1.00 71.44 84 PRO A CA 1
ATOM 679 C C . PRO A 1 84 ? 9.364 -36.558 29.893 1.00 71.44 84 PRO A C 1
ATOM 681 O O . PRO A 1 84 ? 9.166 -36.697 31.097 1.00 71.44 84 PRO A O 1
ATOM 684 N N . ASN A 1 85 ? 8.879 -37.415 28.992 1.00 68.81 85 ASN A N 1
ATOM 685 C CA . ASN A 1 85 ? 8.459 -38.756 29.378 1.00 68.81 85 ASN A CA 1
ATOM 686 C C . ASN A 1 85 ? 9.726 -39.511 29.785 1.00 68.81 85 ASN A C 1
ATOM 688 O O . ASN A 1 85 ? 10.586 -39.784 28.949 1.00 68.81 85 ASN A O 1
ATOM 692 N N . ASN A 1 86 ? 9.859 -39.774 31.082 1.00 66.94 86 ASN A N 1
ATOM 693 C CA . ASN A 1 86 ? 10.959 -40.539 31.646 1.00 66.94 86 ASN A CA 1
ATOM 694 C C . ASN A 1 86 ? 10.810 -42.006 31.213 1.00 66.94 86 ASN A C 1
ATOM 696 O O . ASN A 1 86 ? 9.973 -42.728 31.751 1.00 66.94 86 ASN A O 1
ATOM 700 N N . ILE A 1 87 ? 11.575 -42.415 30.201 1.00 71.12 87 ILE A N 1
ATOM 701 C CA . ILE A 1 87 ? 11.783 -43.827 29.886 1.00 71.12 87 ILE A CA 1
ATOM 702 C C . ILE A 1 87 ? 13.113 -44.189 30.544 1.00 71.12 87 ILE A C 1
ATOM 704 O O . ILE A 1 87 ? 14.184 -43.880 30.024 1.00 71.12 87 ILE A O 1
ATOM 708 N N . ASP A 1 88 ? 13.011 -44.747 31.745 1.00 71.62 88 ASP A N 1
ATOM 709 C CA . ASP A 1 88 ? 14.130 -45.200 32.563 1.00 71.62 88 ASP A CA 1
ATOM 710 C C . ASP A 1 88 ? 14.663 -46.518 31.971 1.00 71.62 88 ASP A C 1
ATOM 712 O O . ASP A 1 88 ? 14.028 -47.567 32.085 1.00 71.62 88 ASP A O 1
ATOM 716 N N . TYR A 1 89 ? 15.796 -46.460 31.266 1.00 69.88 89 TYR A N 1
ATOM 717 C CA . TYR A 1 89 ? 16.522 -47.649 30.814 1.00 69.88 89 TYR A CA 1
ATOM 718 C C . TYR A 1 89 ? 17.548 -48.035 31.879 1.00 69.88 89 TYR A C 1
ATOM 720 O O . TYR A 1 89 ? 18.746 -47.784 31.733 1.00 69.88 89 TYR A O 1
ATOM 728 N N . ARG A 1 90 ? 17.072 -48.625 32.974 1.00 66.50 90 ARG A N 1
ATOM 729 C CA . ARG A 1 90 ? 17.934 -49.264 33.967 1.00 66.50 90 ARG A CA 1
ATOM 730 C C . ARG A 1 90 ? 18.447 -50.598 33.410 1.00 66.50 90 ARG A C 1
ATOM 732 O O . ARG A 1 90 ? 17.690 -51.564 33.338 1.00 66.50 90 ARG A O 1
ATOM 739 N N . LEU A 1 91 ? 19.710 -50.595 32.979 1.00 61.62 91 LEU A N 1
ATOM 740 C CA . LEU A 1 91 ? 20.564 -51.777 32.790 1.00 61.62 91 LEU A CA 1
ATOM 741 C C . LEU A 1 91 ? 21.113 -52.253 34.140 1.00 61.62 91 LEU A C 1
ATOM 743 O O . LEU A 1 91 ? 21.405 -51.379 34.992 1.00 61.62 91 LEU A O 1
#